Protein AF-A0A6G2DDM6-F1 (afdb_monomer)

Solvent-accessible surface area (backbone atoms only — not comparable to full-atom values): 10510 Å² total; per-residue (Å²): 134,97,70,88,79,87,78,93,81,88,85,87,84,82,62,83,90,55,92,76,87,85,88,80,91,83,91,85,67,94,50,66,69,67,62,72,49,89,84,84,88,78,87,89,79,86,75,79,78,61,87,67,79,76,72,76,85,85,79,87,82,65,41,73,52,87,58,82,58,67,73,48,40,44,78,42,70,44,75,80,60,79,76,55,40,44,32,25,40,82,47,75,83,17,40,40,46,57,94,52,30,79,41,66,32,75,43,80,41,58,79,89,77,41,44,58,26,96,79,33,78,88,39,56,24,49,27,31,23,38,43,75,40,32,82,100,55,55,85,83,81,85,88,86,89,84,85,88,83,82,83,133

InterPro domains:
  IPR000757 Beta-glucanase-like, N-terminal domain [PS51762] (26-152)
  IPR013320 Concanavalin A-like lectin/glucanase domain superfamily [SSF49899] (49-152)

Foldseek 3Di:
DPDDDDDDDDDDDDCDPDPDDDDDDDDDDPDPVSVPDDDDDPDDDDDDPPPPVPDDCPDDQQLPDFADDPLQKDWDAQLDDDQDLETEDDDCVQFGGDPSDTHKDKDFDDPVPKAARPVGNVHINGIYITDMDRPPRDDDDDDDDDDDDDDD

Mean predicted aligned error: 12.75 Å

pLDDT: mean 89.9, std 10.81, range [49.66, 98.5]

Sequence (152 aa):
VNTTEWKKYMFSFNSGKHDKVLIQLVKWSEDDTTKKSNIFIDNVEMYQLSKGNSYKKIWRDDFDGEQLNKKYWGYELGSIRGWEQQHYVRSDENVFLRSGNLVLRATNRSKEDQYFNPRNNHRKVVYNSGSVRTHGKVEFLYGKLEMRAKLP

Organism: Streptococcus pneumoniae (NCBI:txid1313)

Secondary structure (DSSP, 8-state):
---------------TT------------S-HHHHHS-------------SS------------SSS--TTT-EE--BS-STT-SEEE---TTTEEE-SSSEEE--EEPPGGG-EEETTEEEEEE-EEE--EE-TTTS--SSS---------

Structure (mmCIF, N/CA/C/O backbone):
data_AF-A0A6G2DDM6-F1
#
_entry.id   AF-A0A6G2DDM6-F1
#
loop_
_atom_site.group_PDB
_atom_site.id
_atom_site.type_symbol
_atom_site.label_atom_id
_atom_site.label_alt_id
_atom_site.label_comp_id
_atom_site.label_asym_id
_atom_site.label_entity_id
_atom_site.label_seq_id
_atom_site.pdbx_PDB_ins_code
_atom_site.Cartn_x
_atom_site.Cartn_y
_atom_site.Cartn_z
_atom_site.occupancy
_atom_site.B_iso_or_equiv
_atom_site.auth_seq_id
_atom_site.auth_comp_id
_atom_site.auth_asym_id
_atom_site.auth_atom_id
_atom_site.pdbx_PDB_model_num
ATOM 1 N N . VAL A 1 1 ? -45.098 4.023 37.020 1.00 49.66 1 VAL A N 1
ATOM 2 C CA . VAL A 1 1 ? -44.457 3.350 35.865 1.00 49.66 1 VAL A CA 1
ATOM 3 C C . VAL A 1 1 ? -44.696 1.859 36.039 1.00 49.66 1 VAL A C 1
ATOM 5 O O . VAL A 1 1 ? -44.118 1.285 36.947 1.00 49.66 1 VAL A O 1
ATOM 8 N N . ASN A 1 2 ? -45.627 1.278 35.275 1.00 52.72 2 ASN A N 1
ATOM 9 C CA . ASN A 1 2 ? -46.099 -0.106 35.467 1.00 52.72 2 ASN A CA 1
ATOM 10 C C . ASN A 1 2 ? -45.412 -1.127 34.547 1.00 52.72 2 ASN A C 1
ATOM 12 O O . ASN A 1 2 ? -45.866 -2.262 34.460 1.00 52.72 2 ASN A O 1
ATOM 16 N N . THR A 1 3 ? -44.331 -0.753 33.859 1.00 55.44 3 THR A N 1
ATOM 17 C CA . THR A 1 3 ? -43.577 -1.689 33.022 1.00 55.44 3 THR A CA 1
ATOM 18 C C . THR A 1 3 ? -42.080 -1.530 33.273 1.00 55.44 3 THR A C 1
ATOM 20 O O . THR A 1 3 ? -41.499 -0.459 33.104 1.00 55.44 3 THR A O 1
ATOM 23 N N . THR A 1 4 ? -41.450 -2.605 33.734 1.00 65.62 4 THR A N 1
ATOM 24 C CA . THR A 1 4 ? -39.995 -2.761 33.817 1.00 65.62 4 THR A CA 1
ATOM 25 C C . THR A 1 4 ? -39.526 -3.430 32.533 1.00 65.62 4 THR A C 1
ATOM 27 O O . THR A 1 4 ? -39.284 -4.633 32.485 1.00 65.62 4 THR A O 1
ATOM 30 N N . GLU A 1 5 ? -39.443 -2.654 31.452 1.00 81.88 5 GLU A N 1
ATOM 31 C CA . GLU A 1 5 ? -38.772 -3.133 30.245 1.00 81.88 5 GLU A CA 1
ATOM 32 C C . GLU A 1 5 ? -37.264 -3.193 30.492 1.00 81.88 5 GLU A C 1
ATOM 34 O O . GLU A 1 5 ? -36.599 -2.172 30.687 1.00 81.88 5 GLU A O 1
ATOM 39 N N . TRP A 1 6 ? -36.718 -4.405 30.477 1.00 83.31 6 TRP A N 1
ATOM 40 C CA . TRP A 1 6 ? -35.281 -4.618 30.566 1.00 83.31 6 TRP A CA 1
ATOM 41 C C . TRP A 1 6 ? -34.597 -4.185 29.270 1.00 83.31 6 TRP A C 1
ATOM 43 O O . TRP A 1 6 ? -34.973 -4.611 28.178 1.00 83.31 6 TRP A O 1
ATOM 53 N N . LYS A 1 7 ? -33.551 -3.363 29.391 1.00 85.38 7 LYS A N 1
ATOM 54 C CA . LYS A 1 7 ? -32.699 -2.949 28.270 1.00 85.38 7 LYS A CA 1
ATOM 55 C C . LYS A 1 7 ? -31.280 -3.443 28.495 1.00 85.38 7 LYS A C 1
ATOM 57 O O . LYS A 1 7 ? -30.690 -3.203 29.546 1.00 85.38 7 LYS A O 1
ATOM 62 N N . LYS A 1 8 ? -30.725 -4.115 27.486 1.00 86.75 8 LYS A N 1
ATOM 63 C CA . LYS A 1 8 ? -29.331 -4.561 27.493 1.00 86.75 8 LYS A CA 1
ATOM 64 C C . LYS A 1 8 ? -28.434 -3.444 26.970 1.00 86.75 8 LYS A C 1
ATOM 66 O O . LYS A 1 8 ? -28.641 -2.955 25.862 1.00 86.75 8 LYS A O 1
ATOM 71 N N . TYR A 1 9 ? -27.417 -3.090 27.747 1.00 84.75 9 TYR A N 1
ATOM 72 C CA . TYR A 1 9 ? -26.373 -2.148 27.352 1.00 84.75 9 TYR A CA 1
ATOM 73 C C . TYR A 1 9 ? -25.022 -2.855 27.312 1.00 84.75 9 TYR A C 1
ATOM 75 O O . TYR 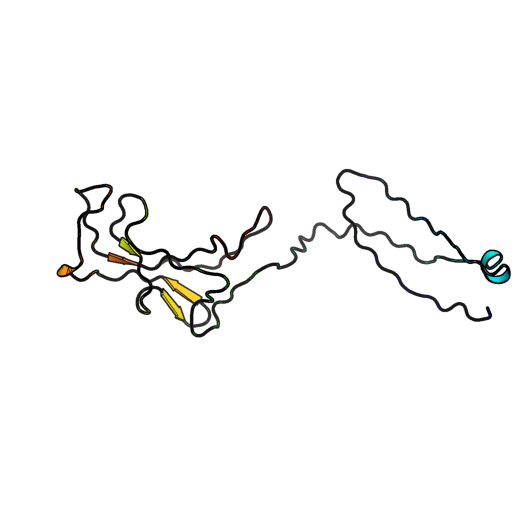A 1 9 ? -24.759 -3.753 28.109 1.00 84.75 9 TYR A O 1
ATOM 83 N N . MET A 1 10 ? -24.167 -2.452 26.375 1.00 84.25 10 MET A N 1
ATOM 84 C CA . MET A 1 10 ? -22.817 -2.985 26.232 1.00 84.25 10 MET A CA 1
ATOM 85 C C . MET A 1 10 ? -21.849 -1.832 25.996 1.00 84.25 10 MET A C 1
ATOM 87 O O . MET A 1 10 ? -22.055 -1.017 25.098 1.00 84.25 10 MET A O 1
ATOM 91 N N . PHE A 1 11 ? -20.790 -1.784 26.800 1.00 84.62 11 PHE A N 1
ATOM 92 C CA . PHE A 1 11 ? -19.751 -0.765 26.724 1.00 84.62 11 PHE A CA 1
ATOM 93 C C . PHE A 1 11 ? -18.397 -1.440 26.526 1.00 84.62 11 PHE A C 1
ATOM 95 O O . PHE A 1 11 ? -18.085 -2.430 27.186 1.00 84.62 11 PHE A O 1
ATOM 102 N N . SER A 1 12 ? -17.583 -0.897 25.625 1.00 82.50 12 SER A N 1
ATOM 103 C CA . SER A 1 12 ? -16.194 -1.317 25.439 1.00 82.50 12 SER A CA 1
ATOM 104 C C . SER A 1 12 ? -15.277 -0.157 25.791 1.00 82.50 12 SER A C 1
ATOM 106 O O . SER A 1 12 ? -15.470 0.957 25.310 1.00 82.50 12 SER A O 1
ATOM 108 N N . PHE A 1 13 ? -14.277 -0.421 26.624 1.00 82.00 13 PHE A N 1
ATOM 109 C CA . PHE A 1 13 ? -13.291 0.565 27.051 1.00 82.00 13 PHE A CA 1
ATOM 110 C C . PHE A 1 13 ? -11.909 -0.085 27.151 1.00 82.00 13 PHE A C 1
ATOM 112 O O . PHE A 1 13 ? -11.781 -1.306 27.239 1.00 82.00 13 PHE A O 1
ATOM 119 N N . ASN A 1 14 ? -10.865 0.739 27.118 1.00 82.12 14 ASN A N 1
ATOM 120 C CA . ASN A 1 14 ? -9.494 0.321 27.378 1.00 82.12 14 ASN A CA 1
ATOM 121 C C . ASN A 1 14 ? -9.131 0.766 28.798 1.00 82.12 14 ASN A C 1
ATOM 123 O O . ASN A 1 14 ? -9.160 1.962 29.082 1.00 82.12 14 ASN A O 1
ATOM 127 N N . SER A 1 15 ? -8.801 -0.176 29.684 1.00 81.69 15 SER A N 1
ATOM 128 C CA . SER A 1 15 ? -8.397 0.146 31.057 1.00 81.69 15 SER A CA 1
ATOM 129 C C . SER A 1 15 ? -7.000 0.775 31.139 1.00 81.69 15 SER A C 1
ATOM 131 O O . SER A 1 15 ? -6.600 1.259 32.193 1.00 81.69 15 SER A O 1
ATOM 133 N N . GLY A 1 16 ? -6.231 0.791 30.049 1.00 82.81 16 GLY A N 1
ATOM 134 C CA . GLY A 1 16 ? -4.865 1.293 30.023 1.00 82.81 16 GLY A CA 1
ATOM 135 C C . GLY A 1 16 ? -3.982 0.507 30.990 1.00 82.81 16 GLY A C 1
ATOM 136 O O . GLY A 1 16 ? -3.796 -0.697 30.833 1.00 82.81 16 GLY A O 1
ATOM 137 N N . LYS A 1 17 ? -3.430 1.202 31.990 1.00 82.44 17 LYS A N 1
ATOM 138 C CA . LYS A 1 17 ? -2.648 0.599 33.085 1.00 82.44 17 LYS A CA 1
ATOM 139 C C . LYS A 1 17 ? -3.463 0.415 34.372 1.00 82.44 17 LYS A C 1
ATOM 141 O O . LYS A 1 17 ? -2.893 0.037 35.389 1.00 82.44 17 LYS A O 1
ATOM 146 N N . HIS A 1 18 ? -4.758 0.722 34.347 1.00 85.56 18 HIS A N 1
ATOM 147 C CA . HIS A 1 18 ? -5.636 0.572 35.499 1.00 85.56 18 HIS A CA 1
ATOM 148 C C . HIS A 1 18 ? -6.079 -0.886 35.646 1.00 85.56 18 HIS A C 1
ATOM 150 O O . HIS A 1 18 ? -6.410 -1.560 34.668 1.00 85.56 18 HIS A O 1
ATOM 156 N N . ASP A 1 19 ? -6.101 -1.347 36.889 1.00 85.06 19 ASP A N 1
ATOM 157 C CA . ASP A 1 19 ? -6.488 -2.691 37.323 1.00 85.06 19 ASP A CA 1
ATOM 158 C C . ASP A 1 19 ? -7.872 -2.719 37.997 1.00 85.06 19 ASP A C 1
ATOM 160 O O . ASP A 1 19 ? -8.366 -3.780 38.373 1.00 85.06 19 ASP A O 1
ATOM 164 N N . LYS A 1 20 ? -8.511 -1.551 38.140 1.00 86.81 20 LYS A N 1
ATOM 165 C CA . LYS A 1 20 ? -9.813 -1.365 38.785 1.00 86.81 20 LYS A CA 1
ATOM 166 C C . LYS A 1 20 ? -10.768 -0.617 37.866 1.00 86.81 20 LYS A C 1
ATOM 168 O O . LYS A 1 20 ? -10.379 0.330 37.186 1.00 86.81 20 LYS A O 1
ATOM 173 N N . VAL A 1 21 ? -12.033 -1.027 37.893 1.00 84.06 21 VAL A N 1
ATOM 174 C CA . VAL A 1 21 ? -13.127 -0.420 37.129 1.00 84.06 21 VAL A CA 1
ATOM 175 C C . VAL A 1 21 ? -14.297 -0.184 38.075 1.00 84.06 21 VAL A C 1
ATOM 177 O O . VAL A 1 21 ? -14.645 -1.062 38.861 1.00 84.06 21 VAL A O 1
ATOM 180 N N . LEU A 1 22 ? -14.902 0.998 37.988 1.00 87.56 22 LEU A N 1
ATOM 181 C CA . LEU A 1 22 ? -16.107 1.358 38.727 1.00 87.56 22 LEU A CA 1
ATOM 182 C C . LEU A 1 22 ? -17.276 1.470 37.745 1.00 87.56 22 LEU A C 1
ATOM 184 O O . LEU A 1 22 ? -17.169 2.169 36.739 1.00 87.56 22 LEU A O 1
ATOM 188 N N . ILE A 1 23 ? -18.390 0.809 38.053 1.00 85.31 23 ILE A N 1
ATOM 189 C CA . ILE A 1 23 ? -19.662 0.979 37.343 1.00 85.31 23 ILE A CA 1
ATOM 190 C C . ILE A 1 23 ? -20.602 1.726 38.282 1.00 85.31 23 ILE A C 1
ATOM 192 O O . ILE A 1 23 ? -20.849 1.274 39.398 1.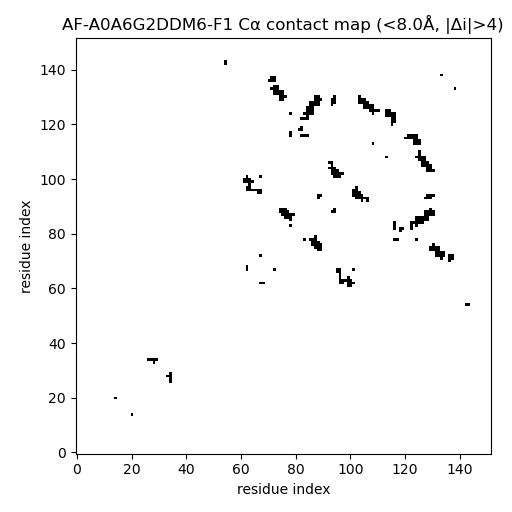00 85.31 23 ILE A O 1
ATOM 196 N N . GLN A 1 24 ? -21.120 2.869 37.833 1.00 86.69 24 GLN A N 1
ATOM 197 C CA . GLN A 1 24 ? -22.035 3.698 38.609 1.00 86.69 24 GLN A CA 1
ATOM 198 C C . GLN A 1 24 ? -23.301 3.981 37.803 1.00 86.69 24 GLN A C 1
ATOM 200 O O . GLN A 1 24 ? -23.237 4.375 36.639 1.00 86.69 24 GLN A O 1
ATOM 205 N N . LEU A 1 25 ? -24.454 3.811 38.445 1.00 85.56 25 LEU A N 1
ATOM 206 C CA . LEU A 1 25 ? -25.722 4.325 37.948 1.00 85.56 25 LEU A CA 1
ATOM 207 C C . LEU A 1 25 ? -26.001 5.684 38.557 1.00 85.56 25 LEU A C 1
ATOM 209 O O . LEU A 1 25 ? -25.948 5.848 39.775 1.00 85.56 25 LEU A O 1
ATOM 213 N N . VAL A 1 26 ? -26.392 6.624 37.708 1.00 86.62 26 VAL A N 1
ATOM 214 C CA . VAL A 1 26 ? -26.911 7.916 38.139 1.00 86.62 26 VAL A CA 1
ATOM 215 C C . VAL A 1 26 ? -28.272 8.100 37.494 1.00 86.62 26 VAL A C 1
ATOM 217 O O . VAL A 1 26 ? -28.410 8.022 36.275 1.00 86.62 26 VAL A O 1
ATOM 220 N N . LYS A 1 27 ? -29.287 8.322 38.326 1.00 85.38 27 LYS A N 1
ATOM 221 C CA . LYS A 1 27 ? -30.633 8.667 37.882 1.00 85.38 27 LYS A CA 1
ATOM 222 C C . LYS A 1 27 ? -30.845 10.156 38.115 1.00 85.38 27 LYS A C 1
ATOM 224 O O . LYS A 1 27 ? -30.710 10.624 39.242 1.00 85.38 27 LYS A O 1
ATOM 229 N N . TRP A 1 28 ? -31.211 10.873 37.062 1.00 88.38 28 TRP A N 1
ATOM 230 C CA . TRP A 1 28 ? -31.569 12.286 37.117 1.00 88.38 28 TRP A CA 1
ATOM 231 C C . TRP A 1 28 ? -32.897 12.497 36.387 1.00 88.38 28 TRP A C 1
ATOM 233 O O . TRP A 1 28 ? -33.110 11.935 35.316 1.00 88.38 28 TRP A O 1
ATOM 243 N N . SER A 1 29 ? -33.810 13.247 37.001 1.00 87.56 29 SER A N 1
ATOM 244 C CA . SER A 1 29 ? -35.104 13.631 36.431 1.00 87.56 29 SER A CA 1
ATOM 245 C C . SER A 1 29 ? -35.626 14.852 37.178 1.00 87.56 29 SER A C 1
ATOM 247 O O . SER A 1 29 ? -35.355 14.995 38.371 1.00 87.56 29 SER A O 1
ATOM 249 N N . GLU A 1 30 ? -36.385 15.710 36.506 1.00 92.81 30 GLU A N 1
ATOM 250 C CA . GLU A 1 30 ? -37.090 16.829 37.141 1.00 92.81 30 GLU A CA 1
ATOM 251 C C . GLU A 1 30 ? -38.387 16.370 37.825 1.00 92.81 30 GLU A C 1
ATOM 253 O O . GLU A 1 30 ? -38.799 16.965 38.820 1.00 92.81 30 GLU A O 1
ATOM 258 N N . ASP A 1 31 ? -38.959 15.251 37.372 1.00 91.88 31 ASP A N 1
ATOM 259 C CA . ASP A 1 31 ? -40.191 14.665 37.896 1.00 91.88 31 ASP A CA 1
ATOM 260 C C . ASP A 1 31 ? -39.970 13.897 39.214 1.00 91.88 31 ASP A C 1
ATOM 262 O O . ASP A 1 31 ? -39.167 12.960 39.304 1.00 91.88 31 ASP A O 1
ATOM 266 N N . ASP A 1 32 ? -40.731 14.263 40.246 1.00 89.50 32 ASP A N 1
ATOM 267 C CA . ASP A 1 32 ? -40.600 13.712 41.598 1.00 89.50 32 ASP A CA 1
ATOM 268 C C . ASP A 1 32 ? -40.978 12.231 41.698 1.00 89.50 32 ASP A C 1
ATOM 270 O O . ASP A 1 32 ? -40.391 11.495 42.502 1.00 89.50 32 ASP A O 1
ATOM 274 N N . THR A 1 33 ? -41.918 11.759 40.875 1.00 87.12 33 THR A N 1
ATOM 275 C CA . THR A 1 33 ? -42.297 10.338 40.867 1.00 87.12 33 THR A CA 1
ATOM 276 C C . THR A 1 33 ? -41.166 9.477 40.301 1.00 87.12 33 THR A C 1
ATOM 278 O O . THR A 1 33 ? -40.836 8.421 40.847 1.00 87.12 33 THR A O 1
ATOM 281 N N . THR A 1 34 ? -40.482 9.985 39.277 1.00 83.94 34 THR A N 1
ATOM 282 C CA . THR A 1 34 ? -39.308 9.372 38.655 1.00 83.94 34 THR A CA 1
ATOM 283 C C . THR A 1 34 ? -38.096 9.414 39.583 1.00 83.94 34 THR A C 1
ATOM 285 O O . THR A 1 34 ? -37.325 8.456 39.620 1.00 83.94 34 THR A O 1
ATOM 288 N N . LYS A 1 35 ? -37.921 10.464 40.398 1.00 85.31 35 LYS A N 1
ATOM 289 C CA . LYS A 1 35 ? -36.860 10.509 41.427 1.00 85.31 35 LYS A CA 1
ATOM 290 C C . LYS A 1 35 ? -37.045 9.422 42.486 1.00 85.31 35 LYS A C 1
ATOM 292 O O . LYS A 1 35 ? -36.072 8.758 42.841 1.00 85.31 35 LYS A O 1
ATOM 297 N N . LYS A 1 36 ? -38.280 9.191 42.938 1.00 85.56 36 LYS A N 1
ATOM 298 C CA . LYS A 1 36 ? -38.607 8.218 43.999 1.00 85.56 36 LYS A CA 1
ATOM 299 C C . LYS A 1 36 ? -38.727 6.766 43.519 1.00 85.56 36 LYS A C 1
ATOM 301 O O . LYS A 1 36 ? -38.804 5.868 44.349 1.00 85.56 36 LYS A O 1
ATOM 306 N N . SER A 1 37 ? -38.748 6.517 42.209 1.00 86.50 37 SER A N 1
ATOM 307 C CA . SER A 1 37 ? -38.846 5.157 41.661 1.00 86.50 37 SER A CA 1
ATOM 308 C C . SER A 1 37 ? -37.582 4.315 41.890 1.00 86.50 37 SER A C 1
ATOM 310 O O . SER A 1 37 ? -36.482 4.841 42.066 1.00 86.50 37 SER A O 1
ATOM 312 N N . ASN A 1 38 ? -37.710 2.992 41.821 1.00 86.00 38 ASN A N 1
ATOM 313 C CA . ASN A 1 38 ? -36.555 2.095 41.868 1.00 86.00 38 ASN A CA 1
ATOM 314 C C . ASN A 1 38 ? -35.878 1.988 40.492 1.00 86.00 38 ASN A C 1
ATOM 316 O O . ASN A 1 38 ? -36.542 2.050 39.458 1.00 86.00 38 ASN A O 1
ATOM 320 N N . ILE A 1 39 ? -34.557 1.800 40.491 1.00 85.50 39 ILE A N 1
ATOM 321 C CA . ILE A 1 39 ? -33.767 1.414 39.316 1.00 85.50 39 ILE A CA 1
ATOM 322 C C . ILE A 1 39 ? -32.993 0.146 39.660 1.00 85.50 39 ILE A C 1
ATOM 324 O O . ILE A 1 39 ? -32.463 0.021 40.762 1.00 85.50 39 ILE A O 1
ATOM 328 N N . PHE A 1 40 ? -32.932 -0.782 38.714 1.00 86.06 40 PHE A N 1
ATOM 329 C CA . PHE A 1 40 ? -32.240 -2.051 38.876 1.00 86.06 40 PHE A CA 1
ATOM 330 C C . PHE A 1 40 ? -31.247 -2.219 37.726 1.00 86.06 40 PHE A C 1
ATOM 332 O O . PHE A 1 40 ? -31.575 -1.913 36.579 1.00 86.06 40 PHE A O 1
ATOM 339 N N . ILE A 1 41 ? -30.046 -2.707 38.032 1.00 87.38 41 ILE A N 1
ATOM 340 C CA . ILE A 1 41 ? -29.233 -3.431 37.054 1.00 87.38 41 ILE A CA 1
ATOM 341 C C . ILE A 1 41 ? -29.205 -4.874 37.513 1.00 87.38 41 ILE A C 1
ATOM 343 O O . ILE A 1 41 ? -29.076 -5.143 38.705 1.00 87.38 41 ILE A O 1
ATOM 347 N N . ASP A 1 42 ? -29.285 -5.773 36.550 1.00 88.12 42 ASP A N 1
ATOM 348 C CA . ASP A 1 42 ? -29.069 -7.187 36.762 1.00 88.12 42 ASP A CA 1
ATOM 349 C C . ASP A 1 42 ? -28.111 -7.728 35.693 1.00 88.12 42 ASP A C 1
ATOM 351 O O . ASP A 1 42 ? -27.944 -7.108 34.636 1.00 88.12 42 ASP A O 1
ATOM 355 N N . ASN A 1 43 ? -27.480 -8.868 35.974 1.00 87.88 43 ASN A N 1
ATOM 356 C CA . ASN A 1 43 ? -26.568 -9.577 35.070 1.00 87.88 43 ASN A CA 1
ATOM 357 C C . ASN A 1 43 ? -25.397 -8.709 34.565 1.00 87.88 43 ASN A C 1
ATOM 359 O O . ASN A 1 43 ? -25.098 -8.660 33.369 1.00 87.88 43 ASN A O 1
ATOM 363 N N . VAL A 1 44 ? -24.729 -7.995 35.483 1.00 88.44 44 VAL A N 1
ATOM 364 C CA . VAL A 1 44 ? -23.504 -7.248 35.159 1.00 88.44 44 VAL A CA 1
ATOM 365 C C . VAL A 1 44 ? -22.354 -8.223 34.965 1.00 88.44 44 VAL A C 1
ATOM 367 O O . VAL A 1 44 ? -21.769 -8.719 35.924 1.00 88.44 44 VAL A O 1
ATOM 370 N N . GLU A 1 45 ? -22.001 -8.452 33.709 1.00 86.25 45 GLU A N 1
ATOM 371 C CA . GLU A 1 45 ? -20.850 -9.263 33.340 1.00 86.25 45 GLU A CA 1
ATOM 372 C C . GLU A 1 45 ? -19.711 -8.374 32.846 1.00 86.25 45 GLU A C 1
ATOM 374 O O . GLU A 1 45 ? -19.882 -7.522 31.971 1.00 86.25 45 GLU A O 1
ATOM 379 N N . MET A 1 46 ? -18.520 -8.610 33.391 1.00 81.19 46 MET A N 1
ATOM 380 C CA . MET A 1 46 ? -17.278 -8.070 32.864 1.00 81.19 46 MET A CA 1
ATOM 381 C C . MET A 1 46 ? -16.394 -9.233 32.456 1.00 81.19 46 MET A C 1
ATOM 383 O O . MET A 1 46 ? -15.954 -10.022 33.286 1.00 81.19 46 MET A O 1
ATOM 387 N N . TYR A 1 47 ? -16.103 -9.308 31.169 1.00 77.38 47 TYR A N 1
ATOM 388 C CA . TYR A 1 47 ? -15.094 -10.205 30.646 1.00 77.38 47 TYR A CA 1
ATOM 389 C C . TYR A 1 47 ? -13.944 -9.363 30.123 1.00 77.38 47 TYR A C 1
ATOM 391 O O . TYR A 1 47 ? -14.129 -8.397 29.377 1.00 77.38 47 TYR A O 1
ATOM 399 N N . GLN A 1 48 ? -12.726 -9.753 30.493 1.00 71.00 48 GLN A N 1
ATOM 400 C CA . GLN A 1 48 ? -11.584 -9.364 29.694 1.00 71.00 48 GLN A CA 1
ATOM 401 C C . GLN A 1 48 ? -11.838 -9.942 28.306 1.00 71.00 48 GLN A C 1
ATOM 403 O O . GLN A 1 48 ? -11.908 -11.161 28.142 1.00 71.00 48 GLN A O 1
ATOM 408 N N . LEU A 1 49 ? -11.999 -9.075 27.307 1.00 67.94 49 LEU A N 1
ATOM 409 C CA . LEU A 1 49 ? -11.913 -9.509 25.922 1.00 67.94 49 LEU A CA 1
ATOM 410 C C . LEU A 1 49 ? -10.566 -10.213 25.796 1.00 67.94 49 LEU A C 1
ATOM 412 O O . LEU A 1 49 ? -9.518 -9.578 25.946 1.00 67.94 49 LEU A O 1
ATOM 416 N N . SER A 1 50 ? -10.606 -11.543 25.667 1.00 53.59 50 SER A N 1
ATOM 417 C CA . SER A 1 50 ? -9.398 -12.355 25.654 1.00 53.59 50 SER A CA 1
ATOM 418 C C . SER A 1 50 ? -8.416 -11.745 24.657 1.00 53.59 50 SER A C 1
ATOM 420 O O . SER A 1 50 ? -8.816 -11.290 23.583 1.00 53.59 50 SER A O 1
ATOM 422 N N . LYS A 1 51 ? -7.119 -11.788 24.971 1.00 51.75 51 LYS A N 1
ATOM 423 C CA . LYS A 1 51 ? -6.046 -11.587 23.986 1.00 51.75 51 LYS A CA 1
ATOM 424 C C . LYS A 1 51 ? -6.066 -12.659 22.873 1.00 51.75 51 LYS A C 1
ATOM 426 O O . LYS A 1 51 ? -5.033 -12.946 22.278 1.00 51.75 51 LYS A O 1
ATOM 431 N N . GLY A 1 52 ? -7.209 -13.263 22.540 1.00 51.88 52 GLY A N 1
ATOM 432 C CA . GLY A 1 52 ? -7.445 -13.656 21.163 1.00 51.88 52 GLY A CA 1
ATOM 433 C C . GLY A 1 52 ? -7.345 -12.369 20.366 1.00 51.88 52 GLY A C 1
ATOM 434 O O . GLY A 1 52 ? -8.257 -11.555 20.426 1.00 51.88 52 GLY A O 1
ATOM 435 N N . ASN A 1 53 ? -6.176 -12.144 19.768 1.00 53.09 53 ASN A N 1
ATOM 436 C CA . ASN A 1 53 ? -5.780 -10.960 19.019 1.00 53.09 53 ASN A CA 1
ATOM 437 C C . ASN A 1 53 ? -6.868 -10.540 18.013 1.00 53.09 53 ASN A C 1
ATOM 439 O O . ASN A 1 53 ? -6.761 -10.817 16.818 1.00 53.09 53 ASN A O 1
ATOM 443 N N . SER A 1 54 ? -7.928 -9.883 18.477 1.00 64.12 54 SER A N 1
ATOM 444 C CA . SER A 1 54 ? -8.998 -9.375 17.635 1.00 64.12 54 SER A CA 1
ATOM 445 C C . SER A 1 54 ? -8.498 -8.059 17.066 1.00 64.12 54 SER A C 1
ATOM 447 O O . SER A 1 54 ? -8.863 -6.959 17.471 1.00 64.12 54 SER A O 1
ATOM 449 N N . TYR A 1 55 ? -7.559 -8.183 16.132 1.00 72.31 55 TYR A N 1
ATOM 450 C CA . TYR A 1 55 ? -7.170 -7.068 15.298 1.00 72.31 55 TYR A CA 1
ATOM 451 C C . TYR A 1 55 ? -8.407 -6.634 14.519 1.00 72.31 55 TYR A C 1
ATOM 453 O O . TYR A 1 55 ? -8.962 -7.389 13.719 1.00 72.31 55 TYR A O 1
ATOM 461 N N . LYS A 1 56 ? -8.841 -5.394 14.737 1.00 80.25 56 LYS A N 1
ATOM 462 C CA . LYS A 1 56 ? -9.799 -4.759 13.841 1.00 80.25 56 LYS A CA 1
ATOM 463 C C . LYS A 1 56 ? -9.077 -4.465 12.529 1.00 80.25 56 LYS A C 1
ATOM 465 O O . LYS A 1 56 ? -8.105 -3.714 12.510 1.00 80.25 56 LYS A O 1
ATOM 470 N N . LYS A 1 57 ? -9.556 -5.041 11.426 1.00 86.38 57 LYS A N 1
ATOM 471 C CA . LYS A 1 57 ? -9.064 -4.723 10.081 1.00 86.38 57 LYS A CA 1
ATOM 472 C C . LYS A 1 57 ? -9.396 -3.263 9.760 1.00 86.38 57 LYS A C 1
ATOM 474 O O . LYS A 1 57 ? -10.568 -2.915 9.650 1.00 86.38 57 LYS A O 1
ATOM 479 N N . ILE A 1 58 ? -8.370 -2.424 9.636 1.00 89.44 58 ILE A N 1
ATOM 480 C CA . ILE A 1 58 ? -8.509 -0.989 9.321 1.00 89.44 58 ILE A CA 1
ATOM 481 C C . ILE A 1 58 ? -8.253 -0.674 7.845 1.00 89.44 58 ILE A C 1
ATOM 483 O O . ILE A 1 58 ? -8.756 0.317 7.327 1.00 89.44 58 ILE A O 1
ATOM 487 N N . TRP A 1 59 ? -7.489 -1.526 7.164 1.00 92.25 59 TRP A N 1
ATOM 488 C CA . TRP A 1 59 ? -7.161 -1.398 5.753 1.00 92.25 59 TRP A CA 1
ATOM 489 C C . TRP A 1 59 ? -6.807 -2.774 5.183 1.00 92.25 59 TRP A C 1
AT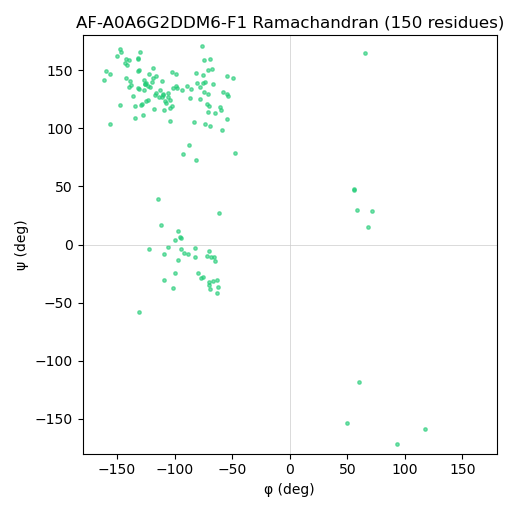OM 491 O O . TRP A 1 59 ? -6.281 -3.630 5.899 1.00 92.25 59 TRP A O 1
ATOM 501 N N . ARG A 1 60 ? -7.149 -2.993 3.912 1.00 94.75 60 ARG A N 1
ATOM 502 C CA . ARG A 1 60 ? -6.844 -4.197 3.136 1.00 94.75 60 ARG A CA 1
ATOM 503 C C . ARG A 1 60 ? -6.987 -3.872 1.656 1.00 94.75 60 ARG A C 1
ATOM 505 O O . ARG A 1 60 ? -7.924 -3.171 1.280 1.00 94.75 60 ARG A O 1
ATOM 512 N N . ASP A 1 61 ? -6.097 -4.423 0.847 1.00 96.44 61 ASP A N 1
ATOM 513 C CA . ASP A 1 61 ? -6.247 -4.481 -0.600 1.00 96.44 61 ASP A CA 1
ATOM 514 C C . ASP A 1 61 ? -6.036 -5.933 -1.033 1.00 96.44 61 ASP A C 1
ATOM 516 O O . ASP A 1 61 ? -5.003 -6.525 -0.719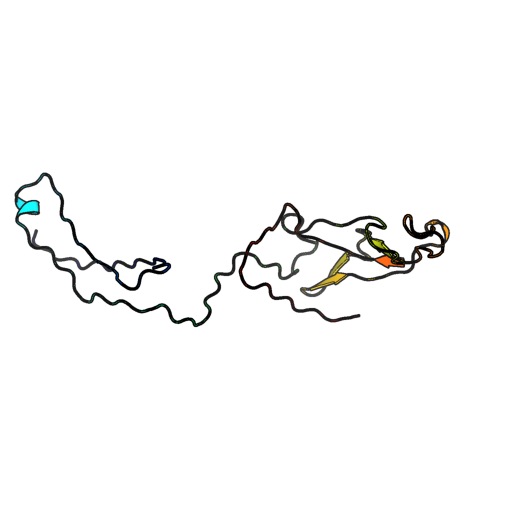 1.00 96.44 61 ASP A O 1
ATOM 520 N N . ASP A 1 62 ? -7.050 -6.512 -1.668 1.00 96.88 62 ASP A N 1
ATOM 521 C CA . ASP A 1 62 ? -7.011 -7.877 -2.203 1.00 96.88 62 ASP A CA 1
ATOM 522 C C . ASP A 1 62 ? -6.605 -7.900 -3.684 1.00 96.88 62 ASP A C 1
ATOM 524 O O . ASP A 1 62 ? -6.409 -8.969 -4.249 1.00 96.88 62 ASP A O 1
ATOM 528 N N . PHE A 1 63 ? -6.414 -6.727 -4.308 1.00 97.75 63 PHE A N 1
ATOM 529 C CA . PHE A 1 63 ? -5.979 -6.593 -5.701 1.00 97.75 63 PHE A CA 1
ATOM 530 C C . PHE A 1 63 ? -6.910 -7.266 -6.728 1.00 97.75 63 PHE A C 1
ATOM 532 O O . PHE A 1 63 ? -6.464 -7.677 -7.799 1.00 97.75 63 PHE A O 1
ATOM 539 N N . ASP A 1 64 ? -8.206 -7.341 -6.415 1.00 94.94 64 ASP A N 1
ATOM 540 C CA . ASP A 1 64 ? -9.252 -7.908 -7.282 1.00 94.94 64 ASP A CA 1
ATOM 541 C C . ASP A 1 64 ? -9.778 -6.920 -8.343 1.00 94.94 64 ASP A C 1
ATOM 543 O O . ASP A 1 64 ? -10.638 -7.262 -9.152 1.00 94.94 64 ASP A O 1
ATOM 547 N N . GLY A 1 65 ? -9.292 -5.676 -8.334 1.00 92.88 65 GLY A N 1
ATOM 548 C CA . GLY A 1 65 ? -9.655 -4.670 -9.330 1.00 92.88 65 GLY A CA 1
ATOM 549 C C . GLY A 1 65 ? -8.965 -4.879 -10.681 1.00 92.88 65 GLY A C 1
ATOM 550 O O . GLY A 1 65 ? -8.021 -5.653 -10.814 1.00 92.88 65 GLY A O 1
ATOM 551 N N . GLU A 1 66 ? -9.390 -4.111 -11.685 1.00 93.50 66 GLU A N 1
ATOM 552 C CA . GLU A 1 66 ? -8.730 -4.088 -13.002 1.00 93.50 66 GLU A CA 1
ATOM 553 C C . GLU A 1 66 ? -7.404 -3.315 -12.982 1.00 93.50 66 GLU A C 1
ATOM 555 O O . GLU A 1 66 ? -6.495 -3.584 -13.763 1.00 93.50 66 GLU A O 1
ATOM 560 N N . GLN A 1 67 ? -7.282 -2.337 -12.081 1.00 94.25 67 GLN A N 1
ATOM 561 C CA . GLN A 1 67 ? -6.108 -1.482 -11.942 1.00 94.25 67 GLN A CA 1
ATOM 562 C C . GLN A 1 67 ? -5.784 -1.238 -10.469 1.00 94.25 67 GLN A C 1
ATOM 564 O O . GLN A 1 67 ? -6.646 -1.328 -9.593 1.00 94.25 67 GLN A O 1
ATOM 569 N N . LEU A 1 68 ? -4.531 -0.865 -10.205 1.00 96.00 68 LEU A N 1
ATOM 570 C CA . LEU A 1 68 ? -4.058 -0.515 -8.870 1.00 96.00 68 LEU A CA 1
ATOM 571 C C . LEU A 1 68 ? -4.924 0.592 -8.243 1.00 96.00 68 LEU A C 1
ATOM 573 O O . LEU A 1 68 ? -5.116 1.661 -8.833 1.00 96.00 68 LEU A O 1
ATOM 577 N N . ASN A 1 69 ? -5.393 0.373 -7.013 1.00 97.06 69 ASN A N 1
ATOM 578 C CA . ASN A 1 69 ? -6.209 1.355 -6.310 1.00 97.06 69 ASN A CA 1
ATOM 579 C C . ASN A 1 69 ? -5.380 2.594 -5.922 1.00 97.06 69 ASN A C 1
ATOM 581 O O . ASN A 1 69 ? -4.662 2.606 -4.919 1.00 97.06 69 ASN A O 1
ATOM 585 N N . LYS A 1 70 ? -5.529 3.680 -6.689 1.00 96.62 70 LYS A N 1
ATOM 586 C CA . LYS A 1 70 ? -4.791 4.940 -6.485 1.00 96.62 70 LYS A CA 1
ATOM 587 C C . LYS A 1 70 ? -5.185 5.694 -5.212 1.00 96.62 70 LYS A C 1
ATOM 589 O O . LYS A 1 70 ? -4.485 6.637 -4.839 1.00 96.62 70 LYS A O 1
ATOM 594 N N . LYS A 1 71 ? -6.264 5.304 -4.523 1.00 96.50 71 LYS A N 1
ATOM 595 C CA . LYS A 1 71 ? -6.564 5.808 -3.174 1.00 96.50 71 LYS A CA 1
ATOM 596 C C . LYS A 1 71 ? -5.573 5.258 -2.150 1.00 96.50 71 LYS A C 1
ATOM 598 O O . LYS A 1 71 ? -5.259 5.965 -1.204 1.00 96.50 71 LYS A O 1
ATOM 603 N N . TYR A 1 72 ? -5.070 4.039 -2.351 1.00 97.50 72 TYR A N 1
ATOM 604 C CA . TYR A 1 72 ? -4.162 3.368 -1.418 1.00 97.50 72 TYR A CA 1
ATOM 605 C C . TYR A 1 72 ? -2.706 3.424 -1.859 1.00 97.50 72 TYR A C 1
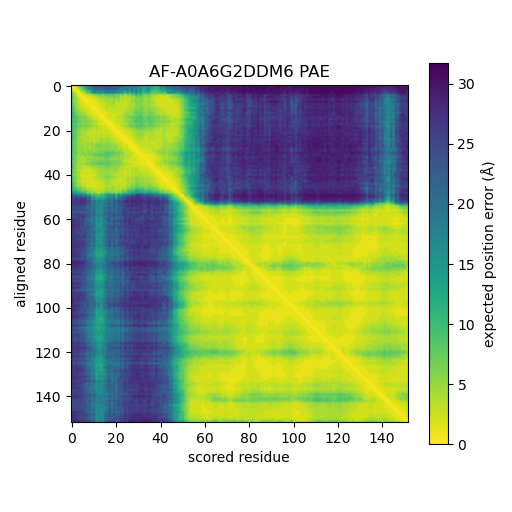ATOM 607 O O . TYR A 1 72 ? -1.825 3.622 -1.027 1.00 97.50 72 TYR A O 1
ATOM 615 N N . TRP A 1 73 ? -2.453 3.321 -3.162 1.00 98.31 73 TRP A N 1
ATOM 616 C CA . TRP A 1 73 ? -1.110 3.165 -3.704 1.00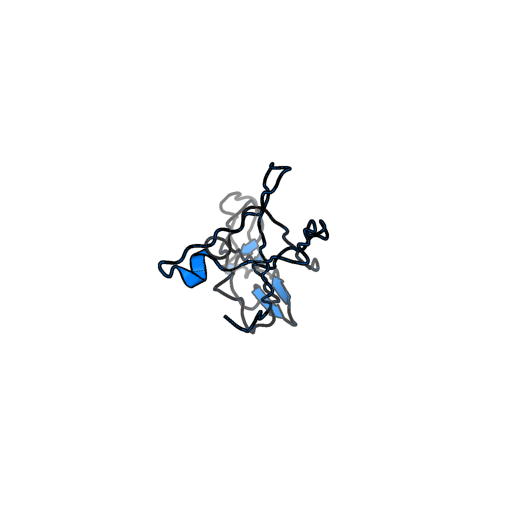 98.31 73 TRP A CA 1
ATOM 617 C C . TRP A 1 73 ? -0.717 4.312 -4.634 1.00 98.31 73 TRP A C 1
ATOM 619 O O . TRP A 1 73 ? -1.525 4.843 -5.397 1.00 98.31 73 TRP A O 1
ATOM 629 N N . GLY A 1 74 ? 0.552 4.698 -4.576 1.00 98.12 74 GLY A N 1
ATOM 630 C CA . GLY A 1 74 ? 1.215 5.564 -5.543 1.00 98.12 74 GLY A CA 1
ATOM 631 C C . GLY A 1 74 ? 2.425 4.860 -6.145 1.00 98.12 74 GLY A C 1
ATOM 632 O O . GLY A 1 74 ? 3.091 4.085 -5.461 1.00 98.12 74 GLY A O 1
ATOM 633 N N . TYR A 1 75 ? 2.712 5.146 -7.412 1.00 98.12 75 TYR A N 1
ATOM 634 C CA . TYR A 1 75 ? 3.903 4.638 -8.089 1.00 98.12 75 TYR A CA 1
ATOM 635 C C . TYR A 1 75 ? 5.148 5.380 -7.629 1.00 98.12 75 TYR A C 1
ATOM 637 O O . TYR A 1 75 ? 5.122 6.592 -7.397 1.00 98.12 75 TYR A O 1
ATOM 645 N N . GLU A 1 76 ? 6.252 4.656 -7.572 1.00 97.62 76 GLU A N 1
ATOM 646 C CA . GLU A 1 76 ? 7.574 5.254 -7.524 1.00 97.62 76 GLU A CA 1
ATOM 647 C C . GLU A 1 76 ? 8.203 5.178 -8.908 1.00 97.62 76 GLU A C 1
ATOM 649 O O . GLU A 1 76 ? 8.111 4.147 -9.565 1.00 97.62 76 GLU A O 1
ATOM 654 N N . LEU A 1 77 ? 8.802 6.276 -9.368 1.00 97.75 77 LEU A N 1
ATOM 655 C CA . LEU A 1 77 ? 9.276 6.405 -10.743 1.00 97.75 77 LEU A CA 1
ATOM 656 C C . LEU A 1 77 ? 10.749 6.798 -10.770 1.00 97.75 77 LEU A C 1
ATOM 658 O O . LEU A 1 77 ? 11.174 7.672 -10.015 1.00 97.75 77 LEU A O 1
ATOM 662 N N . GLY A 1 78 ? 11.510 6.177 -11.667 1.00 97.56 78 GLY A N 1
ATOM 663 C CA . GLY A 1 78 ? 12.924 6.466 -11.874 1.00 97.56 78 GLY A CA 1
ATOM 664 C C . GLY A 1 78 ? 13.887 5.592 -11.074 1.00 97.56 78 GLY A C 1
ATOM 665 O O . GLY A 1 78 ? 13.510 4.624 -10.417 1.00 97.56 78 GLY A O 1
ATOM 666 N N . SER A 1 79 ? 15.170 5.955 -11.127 1.00 96.31 79 SER A N 1
ATOM 667 C CA . SER A 1 79 ? 16.220 5.375 -10.279 1.00 96.31 79 SER A CA 1
ATOM 668 C C . SER A 1 79 ? 16.294 6.145 -8.961 1.00 96.31 79 SER A C 1
ATOM 670 O O . SER A 1 79 ? 17.079 7.088 -8.806 1.00 96.31 79 SER A O 1
ATOM 672 N N . ILE A 1 80 ? 15.458 5.757 -8.003 1.00 94.31 80 ILE A N 1
ATOM 673 C CA . ILE A 1 80 ? 15.241 6.540 -6.778 1.00 94.31 80 ILE A CA 1
ATOM 674 C C . ILE A 1 80 ? 16.058 6.079 -5.568 1.00 94.31 80 ILE A C 1
ATOM 676 O O . ILE A 1 80 ? 16.157 6.832 -4.601 1.00 94.31 80 ILE A O 1
ATOM 680 N N . ARG A 1 81 ? 16.669 4.888 -5.603 1.00 92.81 81 ARG A N 1
ATOM 681 C CA . ARG A 1 81 ? 17.411 4.316 -4.468 1.00 92.81 81 ARG A CA 1
ATOM 682 C C . ARG A 1 81 ? 18.667 3.581 -4.911 1.00 92.81 81 ARG A C 1
ATOM 684 O O . ARG A 1 81 ? 18.742 3.091 -6.032 1.00 92.81 81 ARG A O 1
ATOM 691 N N . GLY A 1 82 ? 19.622 3.505 -3.983 1.00 92.38 82 GLY A N 1
ATOM 692 C CA . GLY A 1 82 ? 20.808 2.658 -4.073 1.00 92.38 82 GLY A CA 1
ATOM 693 C C . GLY A 1 82 ? 21.584 2.774 -5.385 1.00 92.38 82 GLY A C 1
ATOM 694 O O . GLY A 1 82 ? 21.560 3.799 -6.070 1.00 92.38 82 GLY A O 1
ATOM 695 N N . TRP A 1 83 ? 22.280 1.686 -5.709 1.00 95.00 83 TRP A N 1
ATOM 696 C CA . TRP A 1 83 ? 23.018 1.486 -6.960 1.00 95.00 83 TRP A CA 1
ATOM 697 C C . TRP A 1 83 ? 22.385 0.356 -7.768 1.00 95.00 83 TRP A C 1
ATOM 699 O O . TRP A 1 83 ? 23.067 -0.523 -8.294 1.00 95.00 83 TRP A O 1
ATOM 709 N N . GLU A 1 84 ? 21.061 0.302 -7.761 1.00 94.50 84 GLU A N 1
ATOM 710 C CA . GLU A 1 84 ? 20.308 -0.761 -8.406 1.00 94.50 84 GLU A CA 1
ATOM 711 C C . GLU A 1 84 ? 20.320 -0.571 -9.938 1.00 94.50 84 GLU A C 1
ATOM 713 O O . GLU A 1 84 ? 20.605 0.523 -10.441 1.00 94.50 84 GLU A O 1
ATOM 718 N N . GLN A 1 85 ? 20.071 -1.644 -10.691 1.00 96.81 85 GLN A N 1
ATOM 719 C CA . GLN A 1 85 ? 20.105 -1.624 -12.163 1.00 96.81 85 GLN A CA 1
ATOM 720 C C . GLN A 1 85 ? 18.722 -1.404 -12.795 1.00 96.81 85 GLN A C 1
ATOM 722 O O . GLN A 1 85 ? 18.588 -1.484 -14.016 1.00 96.81 85 GLN A O 1
ATOM 727 N N . GLN A 1 86 ? 17.696 -1.135 -11.990 1.00 97.25 86 GLN A N 1
ATOM 728 C CA . GLN A 1 86 ? 16.335 -0.890 -12.447 1.00 97.25 86 GLN A CA 1
ATOM 729 C C . GLN A 1 86 ? 15.963 0.594 -12.460 1.00 97.25 86 GLN A C 1
ATOM 731 O O . GLN A 1 86 ? 16.391 1.387 -11.622 1.00 97.25 86 GLN A O 1
ATOM 736 N N . HIS A 1 87 ? 15.093 0.937 -13.400 1.00 98.19 87 HIS A N 1
ATOM 737 C CA . HIS A 1 87 ? 14.317 2.164 -13.429 1.00 98.19 87 HIS A CA 1
ATOM 738 C C . HIS A 1 87 ? 12.864 1.808 -13.105 1.00 98.19 87 HIS A C 1
ATOM 740 O O . HIS A 1 87 ? 12.262 0.989 -13.804 1.00 98.19 87 HIS A O 1
ATOM 746 N N . TYR A 1 88 ? 12.287 2.390 -12.053 1.00 98.44 88 TYR A N 1
ATOM 747 C CA . TYR A 1 88 ? 10.889 2.108 -11.735 1.00 98.44 88 TYR A CA 1
ATOM 748 C C . TYR A 1 88 ? 9.954 2.821 -12.716 1.00 98.44 88 TYR A C 1
ATOM 750 O O . TYR A 1 88 ? 10.108 4.016 -12.978 1.00 98.44 88 TYR A O 1
ATOM 758 N N . VAL A 1 89 ? 8.996 2.082 -13.269 1.00 98.38 89 VAL A N 1
ATOM 759 C CA . VAL A 1 89 ? 8.005 2.559 -14.241 1.00 98.38 89 VAL A CA 1
ATOM 760 C C . VAL A 1 89 ? 6.594 2.151 -13.809 1.00 98.38 89 VAL A C 1
ATOM 762 O O . VAL A 1 89 ? 6.409 1.303 -12.938 1.00 98.38 89 VAL A O 1
ATOM 765 N N . ARG A 1 90 ? 5.583 2.764 -14.433 1.00 97.56 90 ARG A N 1
ATOM 766 C CA . ARG A 1 90 ? 4.152 2.503 -14.182 1.00 97.56 90 ARG A CA 1
ATOM 767 C C . ARG A 1 90 ? 3.430 1.824 -15.352 1.00 97.56 90 ARG A C 1
ATOM 769 O O . ARG A 1 90 ? 2.216 1.949 -15.450 1.00 97.56 90 ARG A O 1
ATOM 776 N N . SER A 1 91 ? 4.170 1.240 -16.290 1.00 97.38 91 SER A N 1
ATOM 777 C CA . SER A 1 91 ? 3.593 0.543 -17.443 1.00 97.38 91 SER A CA 1
ATOM 778 C C . SER A 1 91 ? 2.856 -0.720 -16.998 1.00 97.38 91 SER A C 1
ATOM 780 O O . SER A 1 91 ? 3.275 -1.386 -16.045 1.00 97.38 91 SER A O 1
ATOM 782 N N . ASP A 1 92 ? 1.830 -1.102 -17.758 1.00 96.50 92 ASP A N 1
ATOM 783 C CA . ASP A 1 92 ? 1.054 -2.328 -17.519 1.00 96.50 92 ASP A CA 1
ATOM 784 C C . ASP A 1 92 ? 1.893 -3.605 -17.721 1.00 96.50 92 ASP A C 1
ATOM 786 O O . ASP A 1 92 ? 1.500 -4.701 -17.333 1.00 96.50 92 ASP A O 1
ATOM 790 N N . GLU A 1 93 ? 3.100 -3.484 -18.281 1.00 97.38 93 GLU A N 1
ATOM 791 C CA . GLU A 1 93 ? 4.055 -4.585 -18.330 1.00 97.38 93 GLU A CA 1
ATOM 792 C C . GLU A 1 93 ? 4.766 -4.837 -16.997 1.00 97.38 93 GLU A C 1
ATOM 794 O O . GLU A 1 93 ? 5.178 -5.973 -16.741 1.00 97.38 93 GLU A O 1
ATOM 799 N N . ASN A 1 94 ? 4.941 -3.802 -16.176 1.00 98.38 94 ASN A N 1
ATOM 800 C CA . ASN A 1 94 ? 5.758 -3.839 -14.966 1.00 98.38 94 ASN A CA 1
ATOM 801 C C . ASN A 1 94 ? 4.917 -3.796 -13.689 1.00 98.38 94 ASN A C 1
ATOM 803 O O . ASN A 1 94 ? 5.339 -4.367 -12.684 1.00 98.38 94 ASN A O 1
ATOM 807 N N . VAL A 1 95 ? 3.748 -3.149 -13.720 1.00 98.31 95 VAL A N 1
ATOM 808 C CA . VAL A 1 95 ? 2.813 -3.093 -12.592 1.00 98.31 95 VAL A CA 1
ATOM 809 C C . VAL A 1 95 ? 1.401 -3.355 -13.092 1.00 98.31 95 VAL A C 1
ATOM 811 O O . VAL A 1 95 ? 0.809 -2.505 -13.746 1.00 98.31 95 VAL A O 1
ATOM 814 N N . PHE A 1 96 ? 0.849 -4.517 -12.761 1.00 98.06 96 PHE A N 1
ATOM 815 C CA . PHE A 1 96 ? -0.507 -4.884 -13.168 1.00 98.06 96 PHE A CA 1
ATOM 816 C C . PHE A 1 96 ? -1.158 -5.818 -12.156 1.00 98.06 96 PHE A C 1
ATOM 818 O O . PHE A 1 96 ? -0.480 -6.427 -11.325 1.00 98.06 96 PHE A O 1
ATOM 825 N N . LEU A 1 97 ? -2.484 -5.925 -12.218 1.00 98.19 97 LEU A N 1
ATOM 826 C CA . LEU A 1 97 ? -3.244 -6.854 -11.392 1.00 98.19 97 LEU A CA 1
ATOM 827 C C . LEU A 1 97 ? -3.555 -8.113 -12.203 1.00 98.19 97 LEU A C 1
ATOM 829 O O . LEU A 1 97 ? -3.929 -8.036 -13.373 1.00 98.19 97 LEU A O 1
ATOM 833 N N . ARG A 1 98 ? -3.357 -9.289 -11.603 1.00 96.06 98 ARG A N 1
ATOM 834 C CA . ARG A 1 98 ? -3.688 -10.569 -12.239 1.00 96.06 98 ARG A CA 1
ATOM 835 C C . ARG A 1 98 ? -4.122 -11.593 -11.202 1.00 96.06 98 ARG A C 1
ATOM 837 O O . ARG A 1 98 ? -3.338 -11.979 -10.333 1.00 96.06 98 ARG A O 1
ATOM 844 N N . SER A 1 99 ? -5.355 -12.076 -11.352 1.00 94.25 99 SER A N 1
ATOM 845 C CA . SER A 1 99 ? -5.925 -13.156 -10.535 1.00 94.25 99 SER A CA 1
ATOM 846 C C . SER A 1 99 ? -5.880 -12.862 -9.025 1.00 94.25 99 SER A C 1
ATOM 848 O O . SER A 1 99 ? -5.424 -13.707 -8.258 1.00 94.25 99 SER A O 1
ATOM 850 N N . GLY A 1 100 ? -6.288 -11.655 -8.612 1.00 96.38 100 GLY A N 1
ATOM 851 C CA . GLY A 1 100 ? -6.286 -11.235 -7.201 1.00 96.38 100 GLY A CA 1
ATOM 852 C C . GLY A 1 100 ? -4.886 -10.999 -6.627 1.00 96.38 100 GLY A C 1
ATOM 853 O O . GLY A 1 100 ? -4.626 -11.258 -5.455 1.00 96.38 100 GLY A O 1
ATOM 854 N N . ASN A 1 101 ? -3.926 -10.601 -7.470 1.00 97.56 101 ASN A N 1
ATOM 855 C CA . ASN A 1 101 ? -2.564 -10.290 -7.038 1.00 97.56 101 ASN A CA 1
ATOM 856 C C . ASN A 1 101 ? -2.045 -9.042 -7.743 1.00 97.56 101 ASN A C 1
ATOM 858 O O . ASN A 1 101 ? -2.199 -8.899 -8.957 1.00 97.56 101 ASN A O 1
ATOM 862 N N . LEU A 1 102 ? -1.325 -8.209 -6.996 1.00 98.50 102 LEU A N 1
ATOM 863 C CA . LEU A 1 102 ? -0.410 -7.228 -7.561 1.00 98.50 102 LEU A CA 1
ATOM 864 C C . LEU A 1 102 ? 0.825 -7.939 -8.122 1.00 98.50 102 LEU A C 1
ATOM 866 O O . LEU A 1 102 ? 1.553 -8.609 -7.389 1.00 98.50 102 LEU A O 1
ATOM 870 N N . VAL A 1 103 ? 1.082 -7.762 -9.414 1.00 98.31 103 VAL A N 1
ATOM 871 C CA . VAL A 1 103 ? 2.280 -8.261 -10.088 1.00 98.31 103 VAL A CA 1
ATOM 872 C C . VAL A 1 103 ? 3.246 -7.104 -10.317 1.00 98.31 10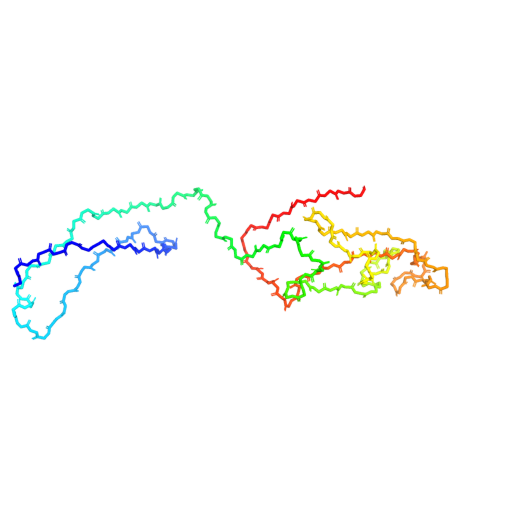3 VAL A C 1
ATOM 874 O O . VAL A 1 103 ? 2.943 -6.167 -11.053 1.00 98.31 103 VAL A O 1
ATOM 877 N N . LEU A 1 104 ? 4.425 -7.199 -9.698 1.00 98.38 104 LEU A N 1
ATOM 878 C CA . LEU A 1 104 ? 5.574 -6.336 -9.965 1.00 98.38 104 LEU A CA 1
ATOM 879 C C . LEU A 1 104 ? 6.577 -7.139 -10.791 1.00 98.38 104 LEU A C 1
ATOM 881 O O . LEU A 1 104 ? 7.211 -8.064 -10.283 1.00 98.38 104 LEU A O 1
ATOM 885 N N . ARG A 1 105 ? 6.684 -6.828 -12.080 1.00 98.00 105 ARG A N 1
ATOM 886 C CA . ARG A 1 105 ? 7.520 -7.578 -13.021 1.00 98.00 105 ARG A CA 1
ATOM 887 C C . ARG A 1 105 ? 8.720 -6.743 -13.440 1.00 98.00 105 ARG A C 1
ATOM 889 O O . ARG A 1 105 ? 8.562 -5.614 -13.898 1.00 98.00 105 ARG A O 1
ATOM 896 N N . ALA A 1 106 ? 9.912 -7.320 -13.323 1.00 97.94 106 ALA A N 1
ATOM 897 C CA . ALA A 1 106 ? 11.105 -6.771 -13.949 1.00 97.94 106 ALA A CA 1
ATOM 898 C C . ALA A 1 106 ? 11.111 -7.122 -15.445 1.00 97.94 106 ALA A C 1
ATOM 900 O O . ALA A 1 106 ? 10.814 -8.256 -15.823 1.00 97.94 106 ALA A O 1
ATOM 901 N N . THR A 1 107 ? 11.441 -6.156 -16.294 1.00 98.44 107 THR A N 1
ATOM 902 C CA . THR A 1 107 ? 11.587 -6.334 -17.745 1.00 98.44 107 THR A CA 1
ATOM 903 C C . THR A 1 107 ? 12.893 -5.702 -18.215 1.00 98.44 107 THR A C 1
ATOM 905 O O . THR A 1 107 ? 13.484 -4.874 -17.521 1.00 98.44 107 THR A O 1
ATOM 908 N N . ASN A 1 108 ? 13.381 -6.095 -19.391 1.00 98.44 108 ASN A N 1
ATOM 909 C CA . ASN A 1 108 ? 14.544 -5.440 -19.985 1.00 98.44 108 ASN A CA 1
ATOM 910 C C . ASN A 1 108 ? 14.190 -4.000 -20.367 1.00 98.44 108 ASN A C 1
ATOM 912 O O . ASN A 1 108 ? 13.124 -3.742 -20.925 1.00 98.44 108 ASN A O 1
ATOM 916 N N . ARG A 1 109 ? 15.100 -3.066 -20.094 1.00 97.88 109 ARG A N 1
ATOM 917 C CA . ARG A 1 109 ? 15.004 -1.691 -20.583 1.00 97.88 109 ARG A CA 1
ATOM 918 C C . ARG A 1 109 ? 15.611 -1.619 -21.981 1.00 97.88 109 ARG A C 1
ATOM 920 O O . ARG A 1 109 ? 16.696 -2.168 -22.210 1.00 97.88 109 ARG A O 1
ATOM 927 N N . SER A 1 110 ? 14.913 -0.954 -22.898 1.00 97.50 110 SER A N 1
ATOM 928 C CA . SER A 1 110 ? 15.384 -0.734 -24.267 1.00 97.50 110 SER A CA 1
ATOM 929 C C . SER A 1 110 ? 16.763 -0.068 -24.255 1.00 97.50 110 SER A C 1
ATOM 931 O O . SER A 1 110 ? 17.080 0.690 -23.337 1.00 97.50 110 SER A O 1
ATOM 933 N N . LYS A 1 111 ? 17.629 -0.407 -25.218 1.00 97.56 111 LYS A N 1
ATOM 934 C CA . LYS A 1 111 ? 19.056 -0.032 -25.175 1.00 97.56 111 LYS A CA 1
ATOM 935 C C . LYS A 1 111 ? 19.250 1.483 -25.184 1.00 97.56 111 LYS A C 1
ATOM 937 O O . LYS A 1 111 ? 20.153 1.973 -24.507 1.00 97.56 111 LYS A O 1
ATOM 942 N N . GLU A 1 112 ? 18.400 2.176 -25.927 1.00 97.69 112 GLU A N 1
ATOM 943 C CA . GLU A 1 112 ? 18.312 3.625 -26.073 1.00 97.69 112 GLU A CA 1
ATOM 944 C C . GLU A 1 112 ? 17.953 4.340 -24.766 1.00 97.69 112 GLU A C 1
ATOM 946 O O . GLU A 1 112 ? 18.440 5.438 -24.517 1.00 97.69 112 GLU A O 1
ATOM 951 N N . ASP A 1 113 ? 17.186 3.688 -23.892 1.00 97.06 113 ASP A N 1
ATOM 952 C CA . ASP A 1 113 ? 16.759 4.256 -22.618 1.00 97.06 113 ASP A CA 1
ATOM 953 C C . ASP A 1 113 ? 17.715 3.925 -21.465 1.00 97.06 113 ASP A C 1
ATOM 955 O O . ASP A 1 113 ? 17.512 4.404 -20.344 1.00 97.06 113 ASP A O 1
ATOM 959 N N . GLN A 1 114 ? 18.724 3.071 -21.678 1.00 98.12 114 GLN A N 1
ATOM 960 C CA . GLN A 1 114 ? 19.681 2.688 -20.637 1.00 98.12 114 GLN A CA 1
ATOM 961 C C . GLN A 1 114 ? 20.660 3.821 -20.340 1.00 98.12 114 GLN A C 1
ATOM 963 O O . GLN A 1 114 ? 21.214 4.447 -21.237 1.00 98.12 114 GLN A O 1
ATOM 968 N N . TYR A 1 115 ? 20.972 4.009 -19.064 1.00 97.88 115 TYR A N 1
ATOM 969 C CA . TYR A 1 115 ? 21.852 5.080 -18.602 1.00 97.88 115 TYR A CA 1
ATOM 970 C C . TYR A 1 115 ? 22.666 4.621 -17.393 1.00 97.88 115 TYR A C 1
ATOM 972 O O . TYR A 1 115 ? 22.380 3.585 -16.793 1.00 97.88 115 TYR A O 1
ATOM 980 N N . PHE A 1 116 ? 23.709 5.363 -17.035 1.00 97.88 116 PHE A N 1
ATOM 981 C CA . PHE A 1 116 ? 24.469 5.084 -15.819 1.00 97.88 116 PHE A CA 1
ATOM 982 C C . PHE A 1 116 ? 23.693 5.529 -14.579 1.00 97.88 116 PHE A C 1
ATOM 984 O O . PHE A 1 116 ? 23.059 6.583 -14.582 1.00 97.88 116 PHE A O 1
ATOM 991 N N . ASN A 1 117 ? 23.728 4.726 -13.516 1.00 97.38 117 ASN A N 1
ATOM 992 C CA . ASN A 1 117 ? 23.005 5.024 -12.289 1.00 97.38 117 ASN A CA 1
ATOM 993 C C . ASN A 1 117 ? 23.463 6.393 -11.738 1.00 97.38 117 ASN A C 1
ATOM 995 O O . ASN A 1 117 ? 24.666 6.626 -11.601 1.00 97.38 117 ASN A O 1
ATOM 999 N N . PRO A 1 118 ? 22.528 7.293 -11.375 1.00 95.31 118 PRO A N 1
ATOM 1000 C CA . PRO A 1 118 ? 22.841 8.671 -10.991 1.00 95.31 118 PRO A CA 1
ATOM 1001 C C . P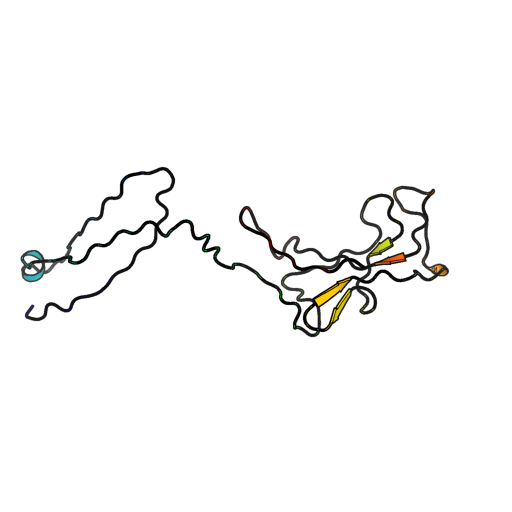RO A 1 118 ? 23.663 8.773 -9.699 1.00 95.31 118 PRO A C 1
ATOM 1003 O O . PRO A 1 118 ? 24.199 9.832 -9.396 1.00 95.31 118 PRO A O 1
ATOM 1006 N N . ARG A 1 119 ? 23.747 7.688 -8.921 1.00 96.06 119 ARG A N 1
ATOM 1007 C CA . ARG A 1 119 ? 24.518 7.595 -7.673 1.00 96.06 119 ARG A CA 1
ATOM 1008 C C . ARG A 1 119 ? 25.761 6.709 -7.805 1.00 96.06 119 ARG A C 1
ATOM 1010 O O . ARG A 1 119 ? 26.537 6.645 -6.858 1.00 96.06 119 ARG A O 1
ATOM 1017 N N . ASN A 1 120 ? 25.933 5.999 -8.926 1.00 94.62 120 ASN A N 1
ATOM 1018 C CA . ASN A 1 120 ? 27.115 5.188 -9.222 1.00 94.62 120 ASN A CA 1
ATOM 1019 C C . ASN A 1 120 ? 27.275 4.996 -10.737 1.00 94.62 120 ASN A C 1
ATOM 1021 O O . ASN A 1 120 ? 26.618 4.153 -11.352 1.00 94.62 120 ASN A O 1
ATOM 1025 N N . ASN A 1 121 ? 28.217 5.730 -11.319 1.00 93.69 121 ASN A N 1
ATOM 1026 C CA . ASN A 1 121 ? 28.498 5.714 -12.751 1.00 93.69 121 ASN A CA 1
ATOM 1027 C C . ASN A 1 121 ? 29.152 4.416 -13.269 1.00 93.69 121 ASN A C 1
ATOM 1029 O O . ASN A 1 121 ? 29.272 4.254 -14.477 1.00 93.69 121 ASN A O 1
ATOM 1033 N N . HIS A 1 122 ? 29.523 3.469 -12.405 1.00 94.69 122 HIS A N 1
ATOM 1034 C CA . HIS A 1 122 ? 30.008 2.145 -12.816 1.00 94.69 122 HIS A CA 1
ATOM 1035 C C . HIS A 1 122 ? 28.879 1.124 -12.997 1.00 94.69 122 HIS A C 1
ATOM 1037 O O . HIS A 1 122 ? 29.120 0.009 -13.463 1.00 94.69 122 HIS A O 1
ATOM 1043 N N . ARG A 1 123 ? 27.637 1.461 -12.625 1.00 95.94 123 ARG A N 1
ATOM 1044 C CA . ARG A 1 123 ? 26.485 0.566 -12.793 1.00 95.94 123 ARG A CA 1
ATOM 1045 C C . ARG A 1 123 ? 25.513 1.140 -13.804 1.00 95.94 123 ARG A C 1
ATOM 1047 O O . ARG A 1 123 ? 25.056 2.269 -13.669 1.00 95.94 123 ARG A O 1
ATOM 1054 N N . LYS A 1 124 ? 25.170 0.339 -14.809 1.00 97.25 124 LYS A N 1
ATOM 1055 C CA . LYS A 1 124 ? 24.182 0.704 -15.822 1.00 97.25 124 LYS A CA 1
ATOM 1056 C C . LYS A 1 124 ? 22.781 0.286 -15.376 1.00 97.25 124 LYS A C 1
ATOM 1058 O O . LYS A 1 124 ? 22.590 -0.821 -14.879 1.00 97.25 124 LYS A O 1
ATOM 1063 N N . VAL A 1 125 ? 21.814 1.171 -15.572 1.00 98.12 125 VAL A N 1
ATOM 1064 C CA . VAL A 1 125 ? 20.388 0.909 -15.401 1.00 98.12 125 VAL A CA 1
ATOM 1065 C C . VAL A 1 125 ? 19.879 0.258 -16.684 1.00 98.12 125 VAL A C 1
ATOM 1067 O O . VAL A 1 125 ? 19.772 0.913 -17.721 1.00 98.12 125 VAL A O 1
ATOM 1070 N N . VAL A 1 126 ? 19.634 -1.050 -16.623 1.00 98.38 126 VAL A N 1
ATOM 1071 C CA . VAL A 1 126 ? 19.326 -1.908 -17.782 1.00 98.38 126 VAL A CA 1
ATOM 1072 C C . VAL A 1 126 ? 17.987 -2.635 -17.669 1.00 98.38 126 VAL A C 1
ATOM 1074 O O . VAL A 1 126 ? 17.565 -3.282 -18.624 1.00 98.38 126 VAL A O 1
ATOM 1077 N N . TYR A 1 127 ? 17.295 -2.492 -16.539 1.00 98.25 127 TYR A N 1
ATOM 1078 C CA . TYR A 1 127 ? 15.977 -3.077 -16.312 1.00 98.25 127 TYR A CA 1
ATOM 1079 C C . TYR A 1 127 ? 14.924 -1.998 -16.062 1.00 98.25 127 TYR A C 1
ATOM 1081 O O . TYR A 1 127 ? 15.214 -0.928 -15.526 1.00 98.25 127 TYR A O 1
ATOM 1089 N N . ASN A 1 128 ? 13.684 -2.305 -16.416 1.00 98.44 128 ASN A N 1
ATOM 1090 C CA . ASN A 1 128 ? 12.496 -1.649 -15.892 1.00 98.44 128 ASN A CA 1
ATOM 1091 C C . ASN A 1 128 ? 11.909 -2.527 -14.784 1.00 98.44 128 ASN A C 1
ATOM 1093 O O . ASN A 1 128 ? 12.005 -3.753 -14.840 1.00 98.44 128 ASN A O 1
ATOM 1097 N N . SER A 1 129 ? 11.314 -1.917 -13.766 1.00 97.94 129 SER A N 1
ATOM 1098 C CA . SER A 1 129 ? 10.625 -2.649 -12.700 1.00 97.94 129 SER A CA 1
ATOM 1099 C C . SER A 1 129 ? 9.439 -1.854 -12.162 1.00 97.94 129 SER A C 1
ATOM 1101 O O . SER A 1 129 ? 9.284 -0.670 -12.458 1.00 97.94 129 SER A O 1
ATOM 1103 N N . GLY A 1 130 ? 8.601 -2.505 -11.366 1.00 97.81 130 GLY A N 1
ATOM 1104 C CA . GLY A 1 130 ? 7.496 -1.881 -10.655 1.00 97.81 130 GLY A CA 1
ATOM 1105 C C . GLY A 1 130 ? 7.849 -1.578 -9.200 1.00 97.81 130 GLY A C 1
ATOM 1106 O O . GLY A 1 130 ? 8.414 -2.428 -8.518 1.00 97.81 130 GLY A O 1
ATOM 1107 N N . SER A 1 131 ? 7.483 -0.393 -8.705 1.00 97.88 131 SER A N 1
ATOM 1108 C CA . SER A 1 131 ? 7.455 -0.097 -7.266 1.00 97.88 131 SER A CA 1
ATOM 1109 C C . SER A 1 131 ? 6.227 0.738 -6.922 1.00 97.88 131 SER A C 1
ATOM 1111 O O . SER A 1 131 ? 5.894 1.701 -7.620 1.00 97.88 131 SER A O 1
ATOM 1113 N N . VAL A 1 132 ? 5.553 0.358 -5.838 1.00 98.25 132 VAL A N 1
ATOM 1114 C CA . VAL A 1 132 ? 4.370 1.041 -5.312 1.00 98.25 132 VAL A CA 1
ATOM 1115 C C . VAL A 1 132 ? 4.530 1.288 -3.818 1.00 98.25 132 VAL A C 1
ATOM 1117 O O . VAL A 1 132 ? 5.178 0.521 -3.108 1.00 98.25 132 VAL A O 1
ATOM 1120 N N . ARG A 1 133 ? 3.920 2.363 -3.325 1.00 97.38 133 ARG A N 1
ATOM 1121 C CA . ARG A 1 133 ? 3.964 2.755 -1.912 1.00 97.38 133 ARG A CA 1
ATOM 1122 C C . ARG A 1 133 ? 2.640 3.341 -1.452 1.00 97.38 133 ARG A C 1
ATOM 1124 O O . ARG A 1 133 ? 1.910 3.922 -2.252 1.00 97.38 133 ARG A O 1
ATOM 1131 N N . THR A 1 134 ? 2.379 3.278 -0.152 1.00 97.69 134 THR A N 1
ATOM 1132 C CA . THR A 1 134 ? 1.199 3.894 0.474 1.00 97.69 134 THR A CA 1
ATOM 1133 C C . THR A 1 134 ? 1.454 5.294 1.041 1.00 97.69 134 THR A C 1
ATOM 1135 O O . THR A 1 134 ? 0.581 5.868 1.685 1.00 97.69 134 THR A O 1
ATOM 1138 N N . HIS A 1 135 ? 2.646 5.858 0.820 1.00 95.88 135 HIS A N 1
ATOM 1139 C CA . HIS A 1 135 ? 3.051 7.159 1.360 1.00 95.88 135 HIS A CA 1
ATOM 1140 C C . HIS A 1 135 ? 2.040 8.271 1.027 1.00 95.88 135 HIS A C 1
ATOM 1142 O O . HIS A 1 135 ? 1.687 8.446 -0.143 1.00 95.88 135 HIS A O 1
ATOM 1148 N N . GLY A 1 136 ? 1.584 9.006 2.050 1.00 96.12 136 GLY A N 1
ATOM 1149 C CA . GLY A 1 136 ? 0.565 10.055 1.922 1.00 96.12 136 GLY A CA 1
ATOM 1150 C C . GLY A 1 136 ? -0.840 9.545 1.569 1.00 96.12 136 GLY A C 1
ATOM 1151 O O . GLY A 1 136 ? -1.674 10.326 1.112 1.00 96.12 136 GLY A O 1
ATOM 1152 N N . LYS A 1 137 ? -1.098 8.236 1.703 1.00 96.44 137 LYS A N 1
ATOM 1153 C CA . LYS A 1 137 ? -2.375 7.586 1.354 1.00 96.44 137 LYS A CA 1
ATOM 1154 C C . LYS A 1 137 ? -2.888 6.686 2.471 1.00 96.44 137 LYS A C 1
ATOM 1156 O O . LYS A 1 137 ? -3.996 6.882 2.962 1.00 96.44 137 LYS A O 1
ATOM 1161 N N . VAL A 1 138 ? -2.084 5.699 2.859 1.00 95.56 138 VAL A N 1
ATOM 1162 C C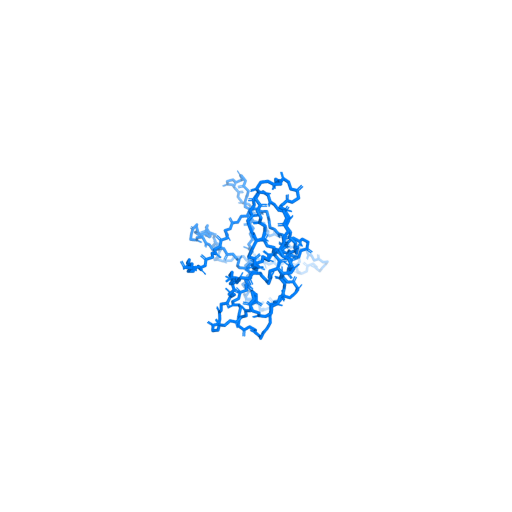A . VAL A 1 138 ? -2.367 4.792 3.975 1.00 95.56 138 VAL A CA 1
ATOM 1163 C C . VAL A 1 138 ? -1.165 4.816 4.894 1.00 95.56 138 VAL A C 1
ATOM 1165 O O . VAL A 1 138 ? -0.080 4.347 4.542 1.00 95.56 138 VAL A O 1
ATOM 1168 N N . GLU A 1 139 ? -1.386 5.379 6.072 1.00 92.94 139 GLU A N 1
ATOM 1169 C CA . GLU A 1 139 ? -0.389 5.546 7.114 1.00 92.94 139 GLU A CA 1
ATOM 1170 C C . GLU A 1 139 ? -0.861 4.799 8.353 1.00 92.94 139 GLU A C 1
ATOM 1172 O O . GLU A 1 139 ? -2.048 4.782 8.684 1.00 92.94 139 GLU A O 1
ATOM 1177 N N . PHE A 1 140 ? 0.070 4.135 9.018 1.00 87.75 140 PHE A N 1
ATOM 1178 C CA . PHE A 1 140 ? -0.211 3.366 10.215 1.00 87.75 140 PHE A CA 1
ATOM 1179 C C . PHE A 1 140 ? 0.941 3.533 11.195 1.00 87.75 140 PHE A C 1
ATOM 1181 O O . PHE A 1 140 ? 2.109 3.593 10.812 1.00 87.75 140 PHE A O 1
ATOM 1188 N N . LEU A 1 141 ? 0.590 3.585 12.473 1.00 84.75 141 LEU A N 1
ATOM 1189 C CA . LEU A 1 141 ? 1.519 3.567 13.587 1.00 84.75 141 LEU A CA 1
ATOM 1190 C C . LEU A 1 141 ? 1.032 2.486 14.552 1.00 84.75 141 LEU A C 1
ATOM 1192 O O . LEU A 1 141 ? -0.092 2.559 15.046 1.00 84.75 141 LEU A O 1
ATOM 1196 N N . TYR A 1 142 ? 1.886 1.488 14.793 1.00 85.56 142 TYR A N 1
ATOM 1197 C CA . TYR A 1 142 ? 1.569 0.251 15.519 1.00 85.56 142 TYR A CA 1
ATOM 1198 C C . TYR A 1 142 ? 0.537 -0.649 14.816 1.00 85.56 142 TYR A C 1
ATOM 1200 O O . TYR A 1 142 ? -0.162 -0.251 13.887 1.00 85.56 142 TYR A O 1
ATOM 1208 N N . GLY A 1 143 ? 0.454 -1.903 15.260 1.00 85.62 143 GLY A N 1
ATOM 1209 C CA . GLY A 1 143 ? -0.482 -2.895 14.734 1.00 85.62 143 GLY A CA 1
ATOM 1210 C C . GLY A 1 143 ? 0.216 -4.087 14.089 1.00 85.62 143 GLY A C 1
ATOM 1211 O O . GLY A 1 143 ? 1.371 -4.387 14.389 1.00 85.62 143 GLY A O 1
ATOM 1212 N N . LYS A 1 144 ? -0.520 -4.790 13.226 1.00 86.88 144 LYS A N 1
ATOM 1213 C CA . LYS A 1 144 ? -0.053 -5.970 12.497 1.00 86.88 144 LYS A CA 1
ATOM 1214 C C . LYS A 1 144 ? -0.220 -5.727 11.001 1.00 86.88 144 LYS A C 1
ATOM 1216 O O . LYS A 1 144 ? -1.327 -5.435 10.556 1.00 86.88 144 LYS A O 1
ATOM 1221 N N . LEU A 1 145 ? 0.870 -5.863 10.250 1.00 91.75 145 LEU A N 1
ATOM 1222 C CA . LEU A 1 145 ? 0.859 -5.857 8.790 1.00 91.75 145 LEU A CA 1
ATOM 1223 C C . LEU A 1 145 ? 1.075 -7.289 8.299 1.00 91.75 145 LEU A C 1
ATOM 1225 O O . LEU A 1 145 ? 2.034 -7.942 8.705 1.00 91.75 145 LEU A O 1
ATOM 1229 N N . GLU A 1 146 ? 0.185 -7.773 7.439 1.00 93.25 146 GLU A N 1
ATOM 1230 C CA . GLU A 1 146 ? 0.273 -9.102 6.833 1.00 93.25 146 GLU A CA 1
ATOM 1231 C C . GLU A 1 146 ? 0.321 -8.968 5.310 1.00 93.25 146 GLU A C 1
ATOM 1233 O O . GLU A 1 146 ? -0.437 -8.199 4.723 1.00 93.25 146 GLU A O 1
ATOM 1238 N N . MET A 1 147 ? 1.213 -9.727 4.672 1.00 95.75 147 MET A N 1
ATOM 1239 C CA . MET A 1 147 ? 1.357 -9.795 3.219 1.00 95.75 147 MET A CA 1
ATOM 1240 C C . MET A 1 147 ? 1.557 -11.252 2.807 1.00 95.75 147 MET A C 1
ATOM 1242 O O . MET A 1 147 ? 2.347 -11.971 3.419 1.00 95.75 147 MET A O 1
ATOM 1246 N N . ARG A 1 148 ? 0.884 -11.672 1.733 1.00 96.69 148 ARG A N 1
ATOM 1247 C CA . ARG A 1 148 ? 1.155 -12.939 1.047 1.00 96.69 148 ARG A CA 1
ATOM 1248 C C . ARG A 1 148 ? 1.801 -12.628 -0.296 1.00 96.69 148 ARG A C 1
ATOM 1250 O O . ARG A 1 148 ? 1.162 -12.022 -1.148 1.00 96.69 148 ARG A O 1
ATOM 1257 N N . ALA A 1 149 ? 3.047 -13.048 -0.479 1.00 96.44 149 ALA A N 1
ATOM 1258 C CA . ALA A 1 149 ? 3.809 -12.804 -1.698 1.00 96.44 149 ALA A CA 1
ATOM 1259 C C . ALA A 1 149 ? 4.479 -14.091 -2.193 1.00 96.44 149 ALA A C 1
ATOM 1261 O O . ALA A 1 149 ? 4.854 -14.951 -1.396 1.00 96.44 149 ALA A O 1
ATOM 1262 N N . LYS A 1 150 ? 4.649 -14.194 -3.513 1.00 97.25 150 LYS A N 1
ATOM 1263 C CA . LYS A 1 150 ? 5.497 -15.195 -4.166 1.00 97.25 150 LYS A CA 1
ATOM 1264 C C . LYS A 1 150 ? 6.692 -14.466 -4.776 1.00 97.25 150 LYS A C 1
ATOM 1266 O O . LYS A 1 150 ? 6.497 -13.507 -5.518 1.00 97.25 150 LYS A O 1
ATOM 1271 N N . LEU A 1 151 ? 7.900 -14.916 -4.448 1.00 95.25 151 LEU A N 1
ATOM 1272 C CA . LEU A 1 151 ? 9.127 -14.386 -5.041 1.00 95.25 151 LEU A CA 1
ATOM 1273 C C . LEU A 1 151 ? 9.247 -14.817 -6.519 1.00 95.25 151 LEU A C 1
ATOM 1275 O O . LEU A 1 151 ? 8.689 -15.862 -6.875 1.00 95.25 151 LEU A O 1
ATOM 1279 N N . PRO A 1 152 ? 9.898 -14.000 -7.368 1.00 89.31 152 PRO A N 1
ATOM 1280 C CA . PRO A 1 152 ? 10.092 -14.296 -8.787 1.00 89.31 152 PRO A CA 1
ATOM 1281 C C . PRO A 1 152 ? 10.908 -15.569 -9.032 1.00 89.31 152 PRO A C 1
ATOM 1283 O O . PRO A 1 152 ? 11.790 -15.883 -8.201 1.00 89.31 152 PRO A O 1
#

Radius of gyration: 29.05 Å; Cα contacts (8 Å, |Δi|>4): 171; chains: 1; bounding box: 76×32×70 Å